Protein AF-A0AB36XD39-F1 (afdb_monomer_lite)

Sequence (71 aa):
MTNIEKIWLIVLLIVAFVVPIFGLIPAVYLFTKRRSTLDFIALNGWIPGAIVLQIFYLISVIVIGWVVSLH

Secondary structure (DSSP, 8-state):
--HHHHHHHHHHHHHHHHSTTTTHHHHHHHHHHGGG-GGGHHHHHHHHHHHHHHHHHHHHHHHHHHHHHT-

Foldseek 3Di:
DDPVVVVVLVVLLVCLQPPALVSLVSLVVNVVVVVVDPVCVPVVVSSVVSNVNNVVSVVVVVVVVVVVVVD

Structure (mmCIF, N/CA/C/O backbone):
data_AF-A0AB36XD39-F1
#
_entry.id   AF-A0AB36XD39-F1
#
loop_
_atom_site.group_PDB
_atom_site.id
_atom_site.type_symbol
_atom_site.label_atom_id
_atom_site.label_alt_id
_atom_site.label_comp_id
_atom_site.label_asym_id
_atom_site.label_entity_id
_atom_site.label_seq_id
_atom_site.pdbx_PDB_ins_code
_atom_site.Cartn_x
_atom_site.Cartn_y
_atom_site.Cartn_z
_atom_site.occupancy
_atom_site.B_iso_or_equiv
_atom_site.auth_seq_id
_atom_site.auth_comp_id
_atom_site.auth_asym_id
_atom_site.auth_atom_id
_atom_site.pdbx_PDB_model_num
ATOM 1 N N . MET A 1 1 ? -15.606 5.264 17.697 1.00 64.62 1 MET A N 1
ATOM 2 C CA . MET A 1 1 ? -15.511 4.699 16.339 1.00 64.62 1 MET A CA 1
ATOM 3 C C . MET A 1 1 ? -16.466 3.527 16.251 1.00 64.62 1 MET A C 1
ATOM 5 O O . MET A 1 1 ? -16.374 2.636 17.091 1.00 64.62 1 MET A O 1
ATOM 9 N N . THR A 1 2 ? -17.430 3.560 15.338 1.00 79.06 2 THR A N 1
ATOM 10 C CA . THR A 1 2 ? -18.441 2.496 15.219 1.00 79.06 2 THR A CA 1
ATOM 11 C C . THR A 1 2 ? -17.851 1.264 14.523 1.00 79.06 2 THR A C 1
ATOM 13 O O . THR A 1 2 ? -16.859 1.365 13.798 1.00 79.06 2 THR A O 1
ATOM 16 N N . ASN A 1 3 ? -18.449 0.082 14.715 1.00 80.88 3 ASN A N 1
ATOM 17 C CA . ASN A 1 3 ? -18.002 -1.143 14.029 1.00 80.88 3 ASN A CA 1
ATOM 18 C C . ASN A 1 3 ? -18.018 -0.991 12.499 1.00 80.88 3 ASN A C 1
ATOM 20 O O . ASN A 1 3 ? -17.146 -1.516 11.812 1.00 80.88 3 ASN A O 1
ATOM 24 N N . ILE A 1 4 ? -18.966 -0.210 11.980 1.00 85.19 4 ILE A N 1
ATOM 25 C CA . ILE A 1 4 ? -19.103 0.086 10.553 1.00 85.19 4 ILE A CA 1
ATOM 26 C C . ILE A 1 4 ? -17.890 0.879 10.045 1.00 85.19 4 ILE A C 1
ATOM 28 O O . ILE A 1 4 ? -17.307 0.523 9.025 1.00 85.19 4 ILE A O 1
ATOM 32 N N . GLU A 1 5 ? -17.444 1.905 10.775 1.00 83.19 5 GLU A N 1
ATOM 33 C CA . GLU A 1 5 ? -16.253 2.688 10.408 1.00 83.19 5 GLU A CA 1
ATOM 34 C C . GLU A 1 5 ? -14.978 1.837 10.380 1.00 83.19 5 GLU A C 1
ATOM 36 O O . GLU A 1 5 ? -14.136 2.011 9.499 1.00 83.19 5 GLU A O 1
ATOM 41 N N . LYS A 1 6 ? -14.833 0.897 11.324 1.00 82.56 6 LYS A N 1
ATOM 42 C CA . LYS A 1 6 ? -13.683 -0.021 11.364 1.00 82.56 6 LYS A CA 1
ATOM 43 C C . LYS A 1 6 ? -13.653 -0.928 10.129 1.00 82.56 6 LYS A C 1
ATOM 45 O O . LYS A 1 6 ? -12.601 -1.065 9.508 1.00 82.56 6 LYS A O 1
ATOM 50 N N . ILE A 1 7 ? -14.804 -1.477 9.734 1.00 87.06 7 ILE A N 1
ATOM 51 C CA . ILE A 1 7 ? -14.940 -2.306 8.525 1.00 87.06 7 ILE A CA 1
ATOM 52 C C . ILE A 1 7 ? -14.578 -1.504 7.273 1.00 87.06 7 ILE A C 1
ATOM 54 O O . ILE A 1 7 ? -13.793 -1.972 6.451 1.00 87.06 7 ILE A O 1
ATOM 58 N N . TRP A 1 8 ? -15.074 -0.272 7.149 1.00 89.75 8 TRP A N 1
ATOM 59 C CA . TRP A 1 8 ? -14.780 0.578 5.992 1.00 89.75 8 TRP A CA 1
ATOM 60 C C . TRP A 1 8 ? -13.291 0.853 5.799 1.00 89.75 8 TRP A C 1
ATOM 62 O O . TRP A 1 8 ? -12.815 0.909 4.668 1.00 89.75 8 TRP A O 1
ATOM 72 N N . LEU A 1 9 ? -12.528 0.988 6.879 1.00 88.12 9 LEU A N 1
ATOM 73 C CA . LEU A 1 9 ? -11.094 1.240 6.765 1.00 88.12 9 LEU A CA 1
ATOM 74 C C . LEU A 1 9 ? -10.304 -0.009 6.382 1.00 88.12 9 LEU A C 1
ATOM 76 O O . LEU A 1 9 ? -9.293 0.104 5.695 1.00 88.12 9 LEU A O 1
ATOM 80 N N . ILE A 1 10 ? -10.781 -1.193 6.771 1.00 89.44 10 ILE A N 1
ATOM 81 C CA . ILE A 1 10 ? -10.243 -2.461 6.270 1.00 89.44 10 ILE A CA 1
ATOM 82 C C . ILE A 1 10 ? -10.513 -2.579 4.768 1.00 89.44 10 ILE A C 1
ATOM 84 O O . ILE A 1 10 ? -9.602 -2.906 4.013 1.00 89.44 10 ILE A O 1
ATOM 88 N N . VAL A 1 11 ? -11.726 -2.246 4.315 1.00 9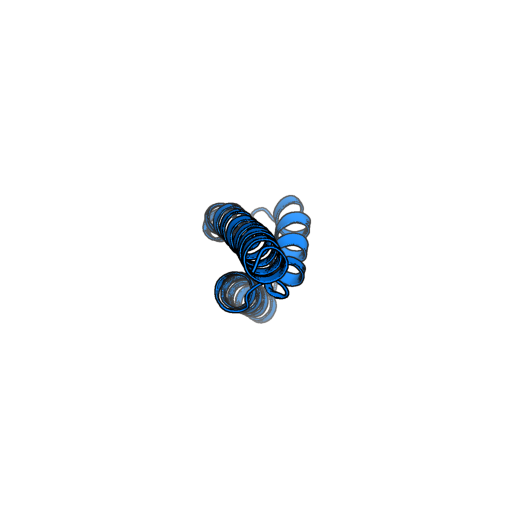2.12 11 VAL A N 1
ATOM 89 C CA . VAL A 1 11 ? -12.061 -2.223 2.882 1.00 92.12 11 VAL A CA 1
ATOM 90 C C . VAL A 1 11 ? -11.151 -1.253 2.129 1.00 92.12 11 VAL A C 1
ATOM 92 O O . VAL A 1 11 ? -10.565 -1.630 1.119 1.00 92.12 11 VAL A O 1
ATOM 95 N N . LEU A 1 12 ? -10.952 -0.038 2.646 1.00 92.69 12 LEU A N 1
ATOM 96 C CA . LEU A 1 12 ? -10.026 0.933 2.056 1.00 92.69 12 LEU A CA 1
ATOM 97 C C . LEU A 1 12 ? -8.590 0.398 1.994 1.00 92.69 12 LEU A C 1
ATOM 99 O O . LEU A 1 12 ? -7.897 0.646 1.010 1.00 92.69 12 LEU A O 1
ATOM 103 N N . LEU A 1 13 ? -8.147 -0.355 3.005 1.00 91.69 13 LEU A N 1
ATOM 104 C CA . LEU A 1 13 ? -6.813 -0.951 3.014 1.00 91.69 13 LEU A CA 1
ATOM 105 C C . LEU A 1 13 ? -6.689 -2.021 1.925 1.00 91.69 13 LEU A C 1
ATOM 107 O O . LEU A 1 13 ? -5.701 -2.036 1.201 1.00 91.69 13 LEU A O 1
ATOM 111 N N . ILE A 1 14 ? -7.700 -2.875 1.761 1.00 92.25 14 ILE A N 1
ATOM 112 C CA . ILE A 1 14 ? -7.731 -3.883 0.692 1.00 92.25 14 ILE A CA 1
ATOM 113 C C . ILE A 1 14 ? -7.684 -3.201 -0.680 1.00 92.25 14 ILE A C 1
ATOM 115 O O . ILE A 1 14 ? -6.867 -3.571 -1.521 1.00 92.25 14 ILE A O 1
ATOM 119 N N . VAL A 1 15 ? -8.491 -2.158 -0.893 1.00 94.38 15 VAL A N 1
ATOM 120 C CA . VAL A 1 15 ? -8.474 -1.375 -2.141 1.00 94.38 15 VAL A CA 1
ATOM 121 C C . VAL A 1 15 ? -7.088 -0.766 -2.388 1.00 94.38 15 VAL A C 1
ATOM 123 O O . VAL A 1 15 ? -6.603 -0.796 -3.518 1.00 94.38 15 VAL A O 1
ATOM 126 N N . ALA A 1 16 ? -6.418 -0.284 -1.337 1.00 92.69 16 ALA A N 1
ATOM 127 C CA . ALA A 1 16 ? -5.062 0.251 -1.416 1.00 92.69 16 ALA A CA 1
ATOM 128 C C . ALA A 1 16 ? -3.999 -0.789 -1.821 1.00 92.69 16 ALA A C 1
ATOM 130 O O . ALA A 1 16 ? -2.952 -0.399 -2.329 1.00 92.69 16 ALA A O 1
ATOM 131 N N . PHE A 1 17 ? -4.245 -2.088 -1.637 1.00 90.94 17 PHE A N 1
ATOM 132 C CA . PHE A 1 17 ? -3.351 -3.154 -2.106 1.00 90.94 17 PHE A CA 1
ATOM 133 C C . PHE A 1 17 ? -3.701 -3.654 -3.511 1.00 90.94 17 PHE A C 1
ATOM 135 O O . PHE A 1 17 ? -2.805 -3.921 -4.312 1.00 90.94 17 PHE A O 1
ATOM 142 N N . VAL A 1 18 ? -4.995 -3.797 -3.801 1.00 92.31 18 VAL A N 1
ATOM 143 C CA . VAL A 1 18 ? -5.480 -4.484 -5.007 1.00 92.31 18 VAL A CA 1
ATOM 144 C C . VAL A 1 18 ? -5.461 -3.583 -6.233 1.00 92.31 18 VAL A C 1
ATOM 146 O O . VAL A 1 18 ? -5.179 -4.065 -7.325 1.00 92.31 18 VAL A O 1
ATOM 149 N N . VAL A 1 19 ? -5.762 -2.290 -6.080 1.00 93.00 19 VAL A N 1
ATOM 150 C CA . VAL A 1 19 ? -5.893 -1.378 -7.222 1.00 93.00 19 VAL A CA 1
ATOM 151 C C . VAL A 1 19 ? -4.556 -0.675 -7.479 1.00 93.00 19 VAL A C 1
ATOM 153 O O . VAL A 1 19 ? -4.155 0.172 -6.673 1.00 93.00 19 VAL A O 1
ATOM 156 N N . PRO A 1 20 ? -3.848 -0.969 -8.585 1.00 87.94 20 PRO A N 1
ATOM 157 C CA . PRO A 1 20 ? -2.571 -0.330 -8.876 1.00 87.94 20 PRO A CA 1
ATOM 158 C C . PRO A 1 20 ? -2.770 1.155 -9.172 1.00 87.94 20 PRO A C 1
ATOM 160 O O . PRO A 1 20 ? -3.716 1.527 -9.866 1.00 87.94 20 PRO A O 1
ATOM 163 N N . ILE A 1 21 ? -1.862 1.996 -8.675 1.00 85.19 21 ILE A N 1
ATOM 164 C CA . ILE A 1 21 ? -1.827 3.459 -8.840 1.00 85.19 21 ILE A CA 1
ATOM 165 C C . ILE A 1 21 ? -2.982 4.169 -8.120 1.00 85.19 21 ILE A C 1
ATOM 167 O O . ILE A 1 21 ? -2.750 5.009 -7.251 1.00 85.19 21 ILE A O 1
ATOM 171 N N . PHE A 1 22 ? -4.236 3.824 -8.417 1.00 89.19 22 PHE A N 1
ATOM 172 C CA . PHE A 1 22 ? -5.407 4.441 -7.788 1.00 89.19 22 PHE A CA 1
ATOM 173 C C . PHE A 1 22 ? -5.566 4.053 -6.313 1.00 89.19 22 PHE A C 1
ATOM 175 O O . PHE A 1 22 ? -6.172 4.804 -5.549 1.00 89.19 22 PHE A O 1
ATOM 182 N N . GLY A 1 23 ? -4.960 2.942 -5.877 1.00 90.31 23 GLY A N 1
ATOM 183 C CA . GLY A 1 23 ? -4.863 2.564 -4.467 1.00 90.31 23 GLY A CA 1
ATOM 184 C C . GLY A 1 23 ? -4.015 3.523 -3.618 1.00 90.31 23 GLY A C 1
ATOM 185 O O . GLY A 1 23 ? -4.084 3.475 -2.390 1.00 90.31 23 GLY A O 1
ATOM 186 N N . LEU A 1 24 ? -3.275 4.455 -4.232 1.00 90.81 24 LEU A N 1
ATOM 187 C CA . LEU A 1 24 ? -2.542 5.503 -3.517 1.00 90.81 24 LEU A CA 1
ATOM 188 C C . LEU A 1 24 ? -3.484 6.435 -2.735 1.00 90.81 24 LEU A C 1
ATOM 190 O O . LEU A 1 24 ? -3.177 6.814 -1.607 1.00 90.81 24 LEU A O 1
ATOM 194 N N . ILE A 1 25 ? -4.652 6.768 -3.295 1.00 92.56 25 ILE A N 1
ATOM 195 C CA . ILE A 1 25 ? -5.644 7.650 -2.656 1.00 92.56 25 ILE A CA 1
ATOM 196 C C . ILE A 1 25 ? -6.123 7.066 -1.313 1.00 92.56 25 ILE A C 1
ATOM 198 O O . ILE A 1 25 ? -5.971 7.738 -0.286 1.00 92.56 25 ILE A O 1
ATOM 202 N N . PRO A 1 26 ? -6.647 5.822 -1.254 1.00 92.81 26 PRO A N 1
ATOM 203 C CA . PRO A 1 26 ? -7.024 5.216 0.016 1.00 92.81 26 PRO A CA 1
ATOM 204 C C . PRO A 1 26 ? -5.817 4.958 0.928 1.00 92.81 26 PRO A C 1
ATOM 206 O O . PRO A 1 26 ? -5.952 5.117 2.140 1.00 92.81 26 PRO A O 1
ATOM 209 N N . ALA A 1 27 ? -4.627 4.648 0.396 1.00 90.44 27 ALA A N 1
ATOM 210 C CA . ALA A 1 27 ? -3.419 4.486 1.211 1.00 90.44 27 ALA A CA 1
ATOM 211 C C . ALA A 1 27 ? -3.046 5.777 1.964 1.00 90.44 27 ALA A C 1
ATOM 213 O O . ALA A 1 27 ? -2.785 5.745 3.169 1.00 90.44 27 ALA A O 1
ATOM 214 N N . VAL A 1 28 ? -3.072 6.927 1.282 1.00 91.00 28 VAL A N 1
ATOM 215 C CA . VAL A 1 28 ? -2.789 8.246 1.870 1.00 91.00 28 VAL A CA 1
ATOM 216 C C . VAL A 1 28 ? -3.894 8.663 2.841 1.00 91.00 28 VAL A C 1
ATOM 218 O O . VAL A 1 28 ? -3.605 9.164 3.932 1.00 91.00 28 VAL A O 1
ATOM 221 N N . TYR A 1 29 ? -5.159 8.400 2.507 1.00 90.62 29 TYR A N 1
ATOM 222 C CA . TYR A 1 29 ? -6.272 8.615 3.433 1.00 90.62 29 TYR A CA 1
ATOM 223 C C . TYR A 1 29 ? -6.074 7.828 4.737 1.00 90.62 29 TYR A C 1
ATOM 225 O O . TYR A 1 29 ? -6.121 8.401 5.825 1.00 90.62 29 TYR A O 1
ATOM 233 N N . LEU A 1 30 ? -5.764 6.534 4.649 1.00 89.88 30 LEU A N 1
ATOM 234 C CA . LEU A 1 30 ? -5.475 5.707 5.821 1.00 89.88 30 LEU A CA 1
ATOM 235 C C . LEU A 1 30 ? -4.240 6.208 6.577 1.00 89.88 30 LEU A C 1
ATOM 237 O O . LEU A 1 30 ? -4.233 6.216 7.808 1.00 89.88 30 LEU A O 1
ATOM 241 N N . PHE A 1 31 ? -3.220 6.690 5.863 1.00 88.00 31 PHE A N 1
ATOM 242 C CA . PHE A 1 31 ? -2.007 7.243 6.459 1.00 88.00 31 PHE A CA 1
ATOM 243 C C . PHE A 1 31 ? -2.258 8.485 7.313 1.00 88.00 31 PHE A C 1
ATOM 245 O O . PHE A 1 31 ? -1.672 8.638 8.385 1.00 88.00 31 PHE A O 1
ATOM 252 N N . THR A 1 32 ? -3.128 9.375 6.847 1.00 86.56 32 THR A N 1
ATOM 253 C CA . THR A 1 32 ? -3.519 10.569 7.603 1.00 86.56 32 THR A CA 1
ATOM 254 C C . THR A 1 32 ? -4.433 10.201 8.770 1.00 86.56 32 THR A C 1
ATOM 256 O O . THR A 1 32 ? -4.205 10.652 9.894 1.00 86.56 32 THR A O 1
ATOM 259 N N . LYS A 1 33 ? -5.397 9.298 8.546 1.00 83.69 33 LYS A N 1
ATOM 260 C CA . LYS A 1 33 ? -6.354 8.840 9.562 1.00 83.69 33 LYS A CA 1
ATOM 261 C C . LYS A 1 33 ? -5.673 8.132 10.737 1.00 83.69 33 LYS A C 1
ATOM 263 O O . LYS A 1 33 ? -6.034 8.389 11.883 1.00 83.69 33 LYS A O 1
ATOM 268 N N . ARG A 1 34 ? -4.649 7.306 10.486 1.00 77.75 34 ARG A N 1
ATOM 269 C CA . ARG A 1 34 ? -3.969 6.505 11.526 1.00 77.75 34 ARG A CA 1
ATOM 270 C C . ARG A 1 34 ? -3.329 7.340 12.643 1.00 77.75 34 ARG A C 1
ATOM 272 O O . ARG A 1 34 ? -3.176 6.848 13.752 1.00 77.75 34 ARG A O 1
ATOM 279 N N . ARG A 1 35 ? -2.956 8.600 12.372 1.00 71.56 35 ARG A N 1
ATOM 280 C CA . ARG A 1 35 ? -2.388 9.511 13.387 1.00 71.56 35 ARG A CA 1
ATOM 281 C C . ARG A 1 35 ? -3.423 9.960 14.419 1.00 71.56 35 ARG A C 1
ATOM 283 O O . ARG A 1 35 ? -3.045 10.384 15.502 1.00 71.56 35 ARG A O 1
ATOM 290 N N . SER A 1 36 ? -4.707 9.870 14.086 1.00 68.81 36 SER A N 1
ATOM 291 C CA . SER A 1 36 ? -5.804 10.379 14.906 1.00 68.81 36 SER A CA 1
ATOM 292 C C . SER A 1 36 ? -6.487 9.297 15.748 1.00 68.81 36 SER A C 1
ATOM 294 O O . SER A 1 36 ? -7.459 9.606 16.436 1.00 68.81 36 SER A O 1
ATOM 296 N N . THR A 1 37 ? -6.074 8.026 15.669 1.00 65.25 37 THR A N 1
ATOM 297 C CA . THR A 1 37 ? -6.848 6.925 16.266 1.00 65.25 37 THR A CA 1
ATOM 298 C C . THR A 1 37 ? -5.946 5.858 16.894 1.00 65.25 37 THR A C 1
ATOM 300 O O . THR A 1 37 ? -5.209 5.172 16.195 1.00 65.25 37 THR A O 1
ATOM 303 N N . LEU A 1 38 ? -6.025 5.701 18.222 1.00 57.19 38 LEU A N 1
ATOM 304 C CA . LEU A 1 38 ? -5.260 4.715 19.008 1.00 57.19 38 LEU A CA 1
ATOM 305 C C . LEU A 1 38 ? -5.696 3.259 18.752 1.00 57.19 38 LEU A C 1
ATOM 307 O O . LEU A 1 38 ? -4.876 2.352 18.836 1.00 57.19 38 LEU A O 1
ATOM 311 N N . ASP A 1 39 ? -6.947 3.037 18.339 1.00 60.69 39 ASP A N 1
ATOM 312 C CA . ASP A 1 39 ? -7.518 1.709 18.035 1.00 60.69 39 ASP A CA 1
ATOM 313 C C . ASP A 1 39 ? -6.931 1.037 16.775 1.00 60.69 39 ASP A C 1
ATOM 315 O O . ASP A 1 39 ? -7.340 -0.059 16.392 1.00 60.69 39 ASP A O 1
ATOM 319 N N . PHE A 1 40 ? -5.995 1.698 16.092 1.00 64.06 40 PHE A N 1
ATOM 320 C CA . PHE A 1 40 ? -5.529 1.332 14.755 1.00 64.06 40 PHE A CA 1
ATOM 321 C C . PHE A 1 40 ? -4.252 0.493 14.713 1.00 64.06 40 PHE A C 1
ATOM 323 O O . PHE A 1 40 ? -3.741 0.249 13.624 1.00 64.06 40 PHE A O 1
ATOM 330 N N . ILE A 1 41 ? -3.725 0.050 15.859 1.00 63.97 41 ILE A N 1
ATOM 331 C CA . ILE A 1 41 ? -2.388 -0.567 15.980 1.00 63.97 41 ILE A CA 1
ATOM 332 C C . ILE A 1 41 ? -2.176 -1.711 14.974 1.00 63.97 41 ILE A C 1
ATOM 334 O O . ILE A 1 41 ? -1.134 -1.756 14.324 1.00 63.97 41 ILE A O 1
ATOM 338 N N . ALA A 1 42 ? -3.181 -2.571 14.774 1.00 67.81 42 ALA A N 1
ATOM 339 C CA . ALA A 1 42 ? -3.095 -3.677 13.822 1.00 67.81 42 ALA A CA 1
ATOM 340 C C . ALA A 1 42 ? -3.009 -3.200 12.360 1.00 67.81 42 ALA A C 1
ATOM 342 O O . ALA A 1 42 ? -2.112 -3.626 11.643 1.00 67.81 42 ALA A O 1
ATOM 343 N N . LEU A 1 43 ? -3.878 -2.278 11.917 1.00 73.38 43 LEU A N 1
ATOM 344 C CA . LEU A 1 43 ? -3.826 -1.712 10.557 1.00 73.38 43 LEU A CA 1
ATOM 345 C C . LEU A 1 43 ? -2.596 -0.822 10.334 1.00 73.38 43 LEU A C 1
ATOM 347 O O . LEU A 1 43 ? -2.138 -0.675 9.201 1.00 73.38 43 LEU A O 1
ATOM 351 N N . ASN A 1 44 ? -2.047 -0.238 11.399 1.00 75.56 44 ASN A N 1
ATOM 352 C CA . ASN A 1 44 ? -0.932 0.701 11.329 1.00 75.56 44 ASN A CA 1
ATOM 353 C C . ASN A 1 44 ? 0.318 0.089 10.683 1.00 75.56 44 ASN A C 1
ATOM 355 O O . ASN A 1 44 ? 1.043 0.800 9.990 1.00 75.56 44 ASN A O 1
ATOM 359 N N . GLY A 1 45 ? 0.541 -1.216 10.877 1.00 82.56 45 GLY A N 1
ATOM 360 C CA . GLY A 1 45 ? 1.638 -1.958 10.249 1.00 82.56 45 GLY A CA 1
ATOM 361 C C . GLY A 1 45 ? 1.434 -2.222 8.754 1.00 82.56 45 GLY A C 1
ATOM 362 O O . GLY A 1 45 ? 2.402 -2.252 7.999 1.00 82.56 45 GLY A O 1
ATOM 363 N N . TRP A 1 46 ? 0.185 -2.337 8.297 1.00 89.69 46 TRP A N 1
ATOM 364 C CA . TRP A 1 46 ? -0.137 -2.652 6.900 1.00 89.69 46 TRP A CA 1
ATOM 365 C C . TRP A 1 46 ? -0.179 -1.422 5.992 1.00 89.69 46 TRP A C 1
ATOM 367 O O . TRP A 1 46 ? 0.134 -1.526 4.808 1.00 89.69 46 TRP A O 1
ATOM 377 N N . ILE A 1 47 ? -0.519 -0.245 6.530 1.00 88.88 47 ILE A N 1
ATOM 378 C CA . ILE A 1 47 ? -0.602 1.005 5.754 1.00 88.88 47 ILE A CA 1
ATOM 379 C C . ILE A 1 47 ? 0.739 1.367 5.076 1.00 88.88 47 ILE A C 1
ATOM 381 O O . ILE A 1 47 ? 0.719 1.667 3.883 1.00 88.88 47 ILE A O 1
ATOM 385 N N . PRO A 1 48 ? 1.908 1.319 5.756 1.00 89.50 48 PRO A N 1
ATOM 386 C CA . PRO A 1 48 ? 3.202 1.497 5.096 1.00 89.50 48 PRO A CA 1
ATOM 387 C C . PRO A 1 48 ? 3.432 0.500 3.959 1.00 89.50 48 PRO A C 1
ATOM 389 O O . PRO A 1 48 ? 3.912 0.898 2.904 1.00 89.50 48 PRO A O 1
ATOM 392 N N . GLY A 1 49 ? 3.047 -0.767 4.147 1.00 90.75 49 GLY A N 1
ATOM 393 C CA . GLY A 1 49 ? 3.161 -1.801 3.117 1.00 90.75 49 GLY A CA 1
ATOM 394 C C . GLY A 1 49 ? 2.349 -1.471 1.864 1.00 90.75 49 GLY A C 1
ATOM 395 O O . GLY A 1 49 ? 2.868 -1.579 0.755 1.00 90.75 49 GLY A O 1
ATOM 396 N N . ALA A 1 50 ? 1.115 -0.984 2.034 1.00 91.25 50 ALA A N 1
ATOM 397 C CA . ALA A 1 50 ? 0.282 -0.538 0.918 1.00 91.25 50 ALA A CA 1
ATOM 398 C C . ALA A 1 50 ? 0.926 0.636 0.163 1.00 91.25 50 ALA A C 1
ATOM 400 O O . ALA A 1 50 ? 0.987 0.622 -1.061 1.00 91.25 50 ALA A O 1
ATOM 401 N N . ILE A 1 51 ? 1.470 1.629 0.876 1.00 91.31 51 ILE A N 1
ATOM 402 C CA . ILE A 1 51 ? 2.153 2.777 0.253 1.00 91.31 51 ILE A CA 1
ATOM 403 C C . ILE A 1 51 ? 3.383 2.323 -0.536 1.00 91.31 51 ILE A C 1
ATOM 405 O O . ILE A 1 51 ? 3.563 2.737 -1.679 1.00 91.31 51 ILE A O 1
ATOM 409 N N . VAL A 1 52 ? 4.216 1.463 0.053 1.00 93.62 52 VAL A N 1
ATOM 410 C CA . VAL A 1 52 ? 5.415 0.927 -0.607 1.00 93.62 52 VAL A CA 1
ATOM 411 C C . VAL A 1 52 ? 5.037 0.177 -1.884 1.00 9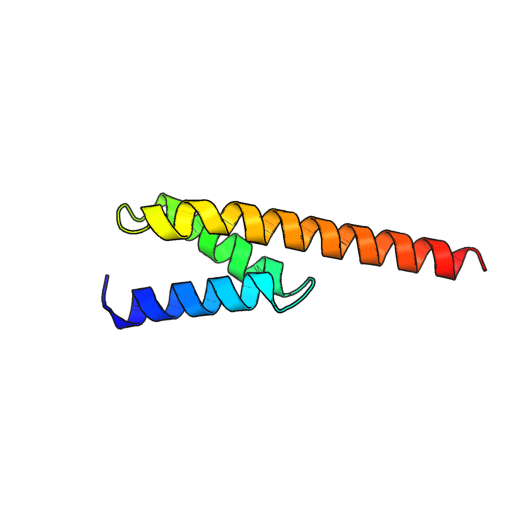3.62 52 VAL A C 1
ATOM 413 O O . VAL A 1 52 ? 5.643 0.416 -2.927 1.00 93.62 52 VAL A O 1
ATOM 416 N N . LEU A 1 53 ? 3.998 -0.661 -1.845 1.00 93.88 53 LEU A N 1
ATOM 417 C CA . LEU A 1 53 ? 3.510 -1.363 -3.032 1.00 93.88 53 LEU A CA 1
ATOM 418 C C . LEU A 1 53 ? 3.042 -0.393 -4.129 1.00 93.88 53 LEU A C 1
ATOM 420 O O . LEU A 1 53 ? 3.361 -0.583 -5.300 1.00 93.88 53 LEU A O 1
ATOM 424 N N . GLN A 1 54 ? 2.340 0.681 -3.762 1.00 93.44 54 GLN A N 1
ATOM 425 C CA . GLN A 1 54 ? 1.907 1.697 -4.725 1.00 93.44 54 GLN A CA 1
ATOM 426 C C . GLN A 1 54 ? 3.087 2.441 -5.366 1.00 93.44 54 GLN A C 1
ATOM 428 O O . GLN A 1 54 ? 3.049 2.733 -6.561 1.00 93.44 54 GLN A O 1
ATOM 433 N N . ILE A 1 55 ? 4.164 2.690 -4.614 1.00 93.25 55 ILE A N 1
ATOM 434 C CA . ILE A 1 55 ? 5.410 3.241 -5.166 1.00 93.25 55 ILE A CA 1
ATOM 435 C C . ILE A 1 55 ? 6.018 2.270 -6.187 1.00 93.25 55 ILE A C 1
ATOM 437 O O . ILE A 1 55 ? 6.406 2.701 -7.271 1.00 93.25 55 ILE A O 1
ATOM 441 N N . PHE A 1 56 ? 6.043 0.965 -5.898 1.00 94.50 56 PHE A N 1
ATOM 442 C CA . PHE A 1 56 ? 6.501 -0.036 -6.867 1.00 94.50 56 PHE A CA 1
ATOM 443 C C . PHE A 1 56 ? 5.656 -0.045 -8.1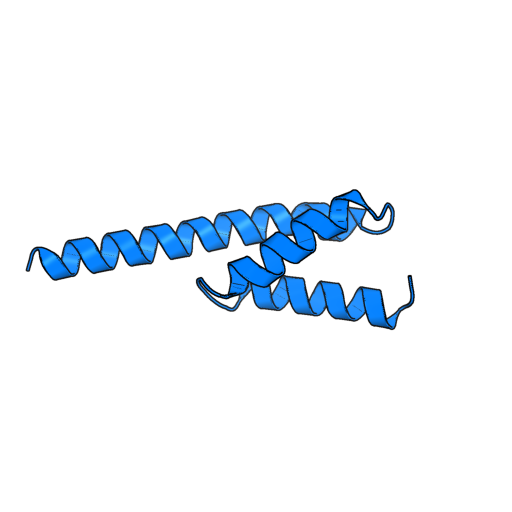44 1.00 94.50 56 PHE A C 1
ATOM 445 O O . PHE A 1 56 ? 6.218 -0.117 -9.238 1.00 94.50 56 PHE A O 1
ATOM 452 N N . TYR A 1 57 ? 4.330 0.081 -8.038 1.00 93.25 57 TYR A N 1
ATOM 453 C CA . TYR A 1 57 ? 3.465 0.194 -9.214 1.00 93.25 57 TYR A CA 1
ATOM 454 C C . TYR A 1 57 ? 3.767 1.447 -10.041 1.00 93.25 57 TYR A C 1
ATOM 456 O O . TYR A 1 57 ? 3.893 1.347 -11.260 1.00 93.25 57 TYR A O 1
ATOM 464 N N . LEU A 1 58 ? 3.954 2.604 -9.400 1.00 93.25 58 LEU A N 1
ATOM 465 C CA . LEU A 1 58 ? 4.326 3.844 -10.090 1.00 93.25 58 LEU A CA 1
ATOM 466 C C . LEU A 1 58 ? 5.665 3.710 -10.824 1.00 93.25 58 LEU A C 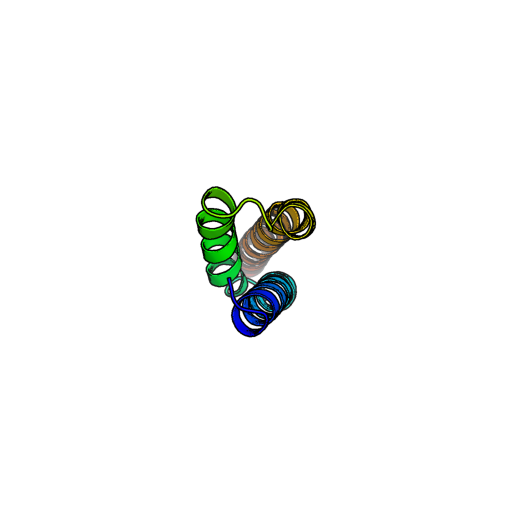1
ATOM 468 O O . LEU A 1 58 ? 5.754 4.048 -12.003 1.00 93.25 58 LEU A O 1
ATOM 472 N N . ILE A 1 59 ? 6.688 3.168 -10.156 1.00 94.44 59 ILE A N 1
ATOM 473 C CA . ILE A 1 59 ? 8.004 2.930 -10.765 1.00 94.44 59 ILE A CA 1
ATOM 474 C C . ILE A 1 59 ? 7.873 1.972 -11.951 1.00 94.44 59 ILE A C 1
ATOM 476 O O . ILE A 1 59 ? 8.428 2.240 -13.012 1.00 94.44 59 ILE A O 1
ATOM 480 N N . SER A 1 60 ? 7.102 0.892 -11.804 1.00 93.69 60 SER A N 1
ATOM 481 C CA . SER A 1 60 ? 6.900 -0.093 -12.873 1.00 93.69 60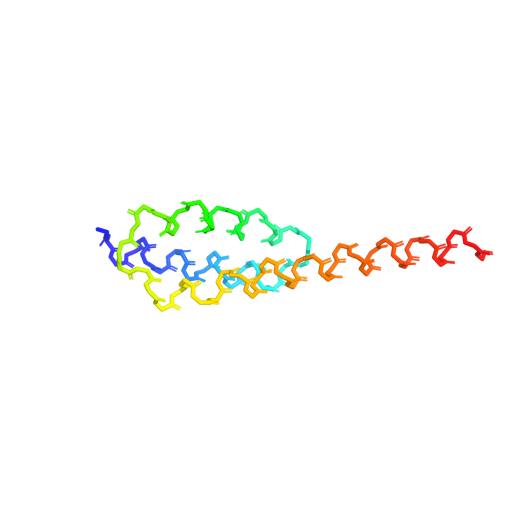 SER A CA 1
ATOM 482 C C . SER A 1 60 ? 6.284 0.543 -14.118 1.00 93.69 60 SER A C 1
ATOM 484 O O . SER A 1 60 ? 6.755 0.301 -15.223 1.00 93.69 60 SER A O 1
ATOM 486 N N . VAL A 1 61 ? 5.280 1.408 -13.952 1.00 93.12 61 VAL A N 1
ATOM 487 C CA . VAL A 1 61 ? 4.658 2.129 -15.074 1.00 93.12 61 VAL A CA 1
ATOM 488 C C . VAL A 1 61 ? 5.643 3.067 -15.760 1.00 93.12 61 VAL A C 1
ATOM 490 O O . VAL A 1 61 ? 5.689 3.097 -16.988 1.00 93.12 61 VAL A O 1
ATOM 493 N N . ILE A 1 62 ? 6.457 3.796 -14.993 1.00 93.69 62 ILE A N 1
ATOM 494 C CA . ILE A 1 62 ? 7.486 4.686 -15.547 1.00 93.69 62 ILE A CA 1
ATOM 495 C C . ILE A 1 62 ? 8.511 3.881 -16.352 1.00 93.69 62 ILE A C 1
ATOM 497 O O . ILE A 1 62 ? 8.829 4.253 -17.478 1.00 93.69 62 ILE A O 1
ATOM 501 N N . VAL A 1 63 ? 8.994 2.761 -15.806 1.00 95.19 63 VAL A N 1
ATOM 502 C CA . VAL A 1 63 ? 9.967 1.889 -16.477 1.00 95.19 63 VAL A CA 1
ATOM 503 C C . VAL A 1 63 ? 9.379 1.291 -17.753 1.00 95.19 63 VAL A C 1
ATOM 505 O O . VAL A 1 63 ? 10.029 1.340 -18.792 1.00 95.19 63 VAL A O 1
ATOM 508 N N . ILE A 1 64 ? 8.148 0.774 -17.710 1.00 94.12 64 ILE A N 1
ATOM 509 C CA . ILE A 1 64 ? 7.478 0.219 -18.894 1.00 94.12 64 ILE A CA 1
ATOM 510 C C . ILE A 1 64 ? 7.295 1.302 -19.959 1.00 94.12 64 ILE A C 1
ATOM 512 O O . ILE A 1 64 ? 7.651 1.079 -21.112 1.00 94.12 64 ILE A O 1
ATOM 516 N N . GLY A 1 65 ? 6.794 2.482 -19.585 1.00 92.75 65 GLY A N 1
ATOM 517 C CA . GLY A 1 65 ? 6.622 3.600 -20.516 1.00 92.75 65 GLY A CA 1
ATOM 518 C C . GLY A 1 65 ? 7.942 4.045 -21.147 1.00 92.75 65 GLY A C 1
ATOM 519 O O . GLY A 1 65 ? 7.999 4.287 -22.350 1.00 92.75 65 GLY A O 1
ATOM 520 N N . TRP A 1 66 ? 9.017 4.082 -20.359 1.00 94.38 66 TRP A N 1
ATOM 521 C CA . TRP A 1 66 ? 10.361 4.383 -20.844 1.00 94.38 66 TRP A CA 1
ATOM 522 C C . TRP A 1 66 ? 10.870 3.331 -21.836 1.00 94.38 66 TRP A C 1
ATOM 524 O O . TRP A 1 66 ? 11.335 3.686 -22.913 1.00 94.38 66 TRP A O 1
ATOM 534 N N . VAL A 1 67 ? 10.746 2.040 -21.508 1.00 93.69 67 VAL A N 1
ATOM 535 C CA . VAL A 1 67 ? 11.157 0.935 -22.393 1.00 93.69 67 VAL A CA 1
ATOM 536 C C . VAL A 1 67 ? 10.391 0.974 -23.713 1.00 93.69 67 VAL A C 1
ATOM 538 O O . VAL A 1 67 ? 11.009 0.864 -24.769 1.00 93.69 67 VAL A O 1
ATOM 541 N N . VAL A 1 68 ? 9.071 1.175 -23.659 1.00 90.19 68 VAL A N 1
ATOM 542 C CA . VAL A 1 68 ? 8.224 1.293 -24.853 1.00 90.19 68 VAL A CA 1
ATOM 543 C C . VAL A 1 68 ? 8.619 2.502 -25.698 1.00 90.19 68 VAL A C 1
ATOM 545 O O . VAL A 1 68 ? 8.620 2.400 -26.911 1.00 90.19 68 VAL A O 1
ATOM 548 N N . SER A 1 69 ? 8.991 3.629 -25.087 1.00 86.56 69 SER A N 1
ATOM 549 C CA . SER A 1 69 ? 9.412 4.828 -25.826 1.00 86.56 69 SER A CA 1
ATOM 550 C C . SER A 1 69 ? 10.769 4.689 -26.528 1.00 86.56 69 SER A C 1
ATOM 552 O O . SER A 1 69 ? 11.092 5.527 -27.370 1.00 86.56 69 SER A O 1
ATOM 554 N N . LEU A 1 70 ? 11.594 3.715 -26.137 1.00 83.31 70 LEU A N 1
ATOM 555 C CA . LEU 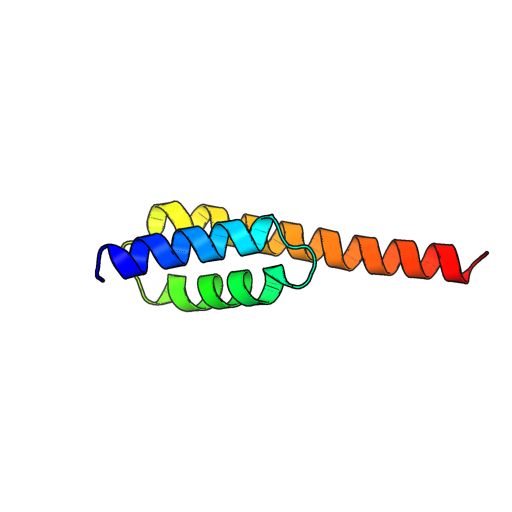A 1 70 ? 12.921 3.478 -26.712 1.00 83.31 70 LEU A CA 1
ATOM 556 C C . LEU A 1 70 ? 12.915 2.469 -27.873 1.00 83.31 70 LEU A C 1
ATOM 558 O O . LEU A 1 70 ? 13.956 2.305 -28.510 1.00 83.31 70 LEU A O 1
ATOM 562 N N . HIS A 1 71 ? 11.802 1.767 -28.101 1.00 64.50 71 HIS A N 1
ATOM 563 C CA . HIS A 1 71 ? 11.586 0.855 -29.233 1.00 64.50 71 HIS A CA 1
ATOM 564 C C . HIS A 1 71 ? 10.690 1.512 -30.284 1.00 64.50 71 HIS A C 1
ATOM 566 O O . HIS A 1 71 ? 10.913 1.226 -31.480 1.00 64.50 71 HIS A O 1
#

Organism: Lacticaseibacillus paracasei (NCBI:txid1597)

pLDDT: mean 86.0, std 9.8, range [57.19, 95.19]

Radius of gyration: 14.8 Å; chains: 1; bounding box: 32×15×48 Å